Protein AF-A0A7I7MCB3-F1 (afdb_monomer)

Foldseek 3Di:
DDDPPPPPQDQQCDADPPPHGGLVPDPDCVSVVPPVRPPDDDDPPDDDDPPDFPPDPVSVVVDDDPVVVVVPDDDPDDPVNDDVVVVPDDPCPPDDDPPDDDDPPDDPDDVPNDPPDVPDPDDPDDDDD

Solvent-accessible surface area (backbone atoms only — not comparable to full-atom values): 9254 Å² total; per-residue (Å²): 140,87,80,89,70,93,60,95,69,49,85,53,65,43,52,49,81,88,88,35,61,16,75,78,68,53,79,50,40,86,80,69,66,42,78,78,64,77,58,74,77,81,71,73,97,63,89,81,80,83,82,58,86,55,78,45,80,66,41,56,70,69,51,79,56,68,66,60,57,53,70,75,54,75,76,95,62,55,82,86,70,58,60,72,73,74,73,54,72,65,99,61,95,80,70,73,56,92,92,54,81,75,73,69,94,60,82,78,80,55,93,79,76,52,94,78,38,94,82,57,68,83,74,94,62,86,84,81,130

Radius of gyration: 37.28 Å; Cα contacts (8 Å, |Δi|>4): 43; chains: 1; bounding box: 102×49×84 Å

Organism: NCBI:txid216929

Secondary structure (DSSP, 8-state):
----------TTSS--SSSPPPTTT---HHHHT-TTSSSPPPPPSSPPP--STTSSHHHHHH---HHHHHHH---SS-TTT--TTTSS--S-TT-PPTT-PPPPSS----TT-STT-TTSPSPSS----

Sequence (129 aa):
MSTDDATGTTANDLGGADDMLSPMEGTDSDDVLNDDGDEVVDPPEHWTGADKFGMSADEQRQGESLDDRLAEEVPDVGESDIDLRDAVEVADADVPLPGTDPAPQESGVHEGQIDGAPEDGESLFPVVE

Mean predicted aligned error: 20.6 Å

Structure (mmCIF, N/CA/C/O backbone):
data_AF-A0A7I7MCB3-F1
#
_entry.id   AF-A0A7I7MCB3-F1
#
loop_
_atom_site.group_PDB
_atom_site.id
_atom_site.type_symbol
_atom_site.label_atom_id
_atom_site.label_alt_id
_atom_site.label_comp_id
_atom_site.label_asym_id
_atom_site.label_entity_id
_atom_site.label_seq_id
_atom_site.pdbx_PDB_ins_code
_atom_site.Cartn_x
_atom_site.Cartn_y
_atom_site.Cartn_z
_atom_site.occupancy
_atom_site.B_iso_or_equiv
_atom_site.auth_seq_id
_atom_site.auth_comp_id
_atom_site.auth_asym_id
_atom_site.auth_atom_id
_atom_site.pdbx_PDB_model_num
ATOM 1 N N . MET A 1 1 ? -55.946 17.470 32.106 1.00 42.41 1 MET A N 1
ATOM 2 C CA . MET A 1 1 ? -54.701 16.822 32.560 1.00 42.41 1 MET A CA 1
ATOM 3 C C . MET A 1 1 ? -53.616 17.367 31.662 1.00 42.41 1 MET A C 1
ATOM 5 O O . MET A 1 1 ? -53.686 17.129 30.467 1.00 42.41 1 MET A O 1
ATOM 9 N N . SER A 1 2 ? -52.779 18.247 32.207 1.00 52.78 2 SER A N 1
ATOM 10 C CA . SER A 1 2 ? -51.812 19.046 31.455 1.00 52.78 2 SER A CA 1
ATOM 11 C C . SER A 1 2 ? -50.427 18.639 31.923 1.00 52.78 2 SER A C 1
ATOM 13 O O . SER A 1 2 ? -50.092 18.939 33.062 1.00 52.78 2 SER A O 1
ATOM 15 N N . THR A 1 3 ? -49.674 17.964 31.062 1.00 49.47 3 THR A N 1
ATOM 16 C CA . THR A 1 3 ? -48.206 17.931 31.075 1.00 49.47 3 THR A CA 1
ATOM 17 C C . THR A 1 3 ? -47.769 17.715 29.632 1.00 49.47 3 THR A C 1
ATOM 19 O O . THR A 1 3 ? -47.479 16.604 29.200 1.00 49.47 3 THR A O 1
ATOM 22 N N . ASP A 1 4 ? -47.858 18.805 28.879 1.00 50.50 4 ASP A N 1
ATOM 23 C CA . ASP A 1 4 ? -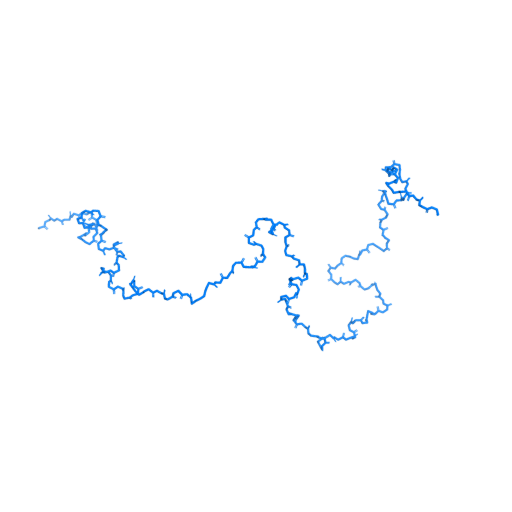46.991 19.054 27.738 1.00 50.50 4 ASP A CA 1
ATOM 24 C C . ASP A 1 4 ? -45.652 19.467 28.372 1.00 50.50 4 ASP A C 1
ATOM 26 O O . ASP A 1 4 ? -45.555 20.560 28.933 1.00 50.50 4 ASP A O 1
ATOM 30 N N . ASP A 1 5 ? -44.695 18.540 28.450 1.00 51.09 5 ASP A N 1
ATOM 31 C CA . ASP A 1 5 ? -43.304 18.852 28.789 1.00 51.09 5 ASP A CA 1
ATOM 32 C C . ASP A 1 5 ? -42.497 18.643 27.508 1.00 51.09 5 ASP A C 1
ATOM 34 O O . ASP A 1 5 ? -42.251 17.523 27.063 1.00 51.09 5 ASP A O 1
ATOM 38 N N . ALA A 1 6 ? -42.247 19.758 26.830 1.00 51.88 6 ALA A N 1
ATOM 39 C CA . ALA A 1 6 ? -41.695 19.848 25.488 1.00 51.88 6 ALA A CA 1
ATOM 40 C C . ALA A 1 6 ? -40.158 19.857 25.503 1.00 51.88 6 ALA A C 1
ATOM 42 O O . ALA A 1 6 ? -39.520 20.688 24.853 1.00 51.88 6 ALA A O 1
ATOM 43 N N . THR A 1 7 ? -39.550 18.925 26.229 1.00 56.84 7 THR A N 1
ATOM 44 C CA . THR A 1 7 ? -38.178 18.490 25.966 1.00 56.84 7 THR A CA 1
ATOM 45 C C . THR A 1 7 ? -38.305 17.093 25.370 1.00 56.84 7 THR A C 1
ATOM 47 O O . THR A 1 7 ? -38.847 16.190 25.992 1.00 56.84 7 THR A O 1
ATOM 50 N N . GLY A 1 8 ? -37.923 16.911 24.105 1.00 59.53 8 GLY A N 1
ATOM 51 C CA . GLY A 1 8 ? -38.180 15.678 23.338 1.00 59.53 8 GLY A CA 1
ATOM 52 C C . GLY A 1 8 ? -37.480 14.407 23.847 1.00 59.53 8 GLY A C 1
ATOM 53 O O . GLY A 1 8 ? -37.414 13.426 23.113 1.00 59.53 8 GLY A O 1
ATOM 54 N N . THR A 1 9 ? -36.961 14.421 25.071 1.00 63.06 9 THR A N 1
ATOM 55 C CA . THR A 1 9 ? -36.236 13.328 25.706 1.00 63.06 9 THR A CA 1
ATOM 56 C C . THR A 1 9 ? -37.229 12.359 26.331 1.00 63.06 9 THR A C 1
ATOM 58 O O . THR A 1 9 ? -37.907 12.649 27.317 1.00 63.06 9 THR A O 1
ATOM 61 N N . THR A 1 10 ? -37.343 11.185 25.717 1.00 73.12 10 THR A N 1
ATOM 62 C CA . THR A 1 10 ? -38.128 10.071 26.261 1.00 73.12 10 THR A CA 1
ATOM 63 C C . THR A 1 10 ? -37.288 9.266 27.251 1.00 73.12 10 THR A C 1
ATOM 65 O O . THR A 1 10 ? -36.078 9.442 27.335 1.00 73.12 10 THR A O 1
ATOM 68 N N . ALA A 1 11 ? -37.899 8.326 27.976 1.00 74.06 11 ALA A N 1
ATOM 69 C CA . ALA A 1 11 ? -37.152 7.406 28.840 1.00 74.06 11 ALA A CA 1
ATOM 70 C C . ALA A 1 11 ? -36.054 6.616 28.093 1.00 74.06 11 ALA A C 1
ATOM 72 O O . ALA A 1 11 ? -35.106 6.164 28.721 1.00 74.06 11 ALA A O 1
ATOM 73 N N . ASN A 1 12 ? -36.167 6.487 26.767 1.00 74.25 12 ASN A N 1
ATOM 74 C CA . ASN A 1 12 ? -35.171 5.830 25.919 1.00 74.25 12 ASN A CA 1
ATOM 75 C C . ASN A 1 12 ? -33.999 6.748 25.519 1.00 74.25 12 ASN A C 1
ATOM 77 O O . ASN A 1 12 ? -33.043 6.264 24.92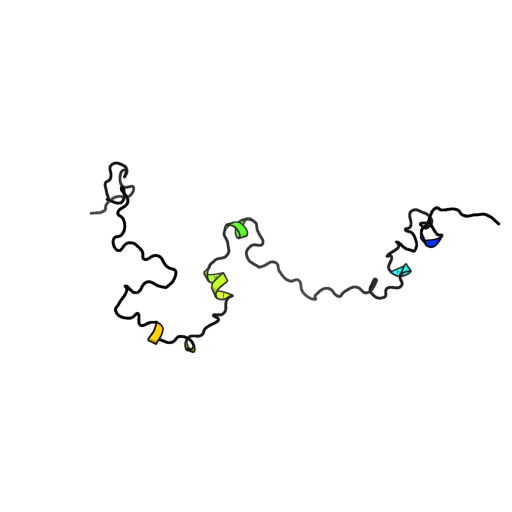9 1.00 74.25 12 ASN A O 1
ATOM 81 N N . ASP A 1 13 ? -34.096 8.050 25.800 1.00 75.25 13 ASP A N 1
ATOM 82 C CA . ASP A 1 13 ? -33.111 9.099 25.474 1.00 75.25 13 ASP A CA 1
ATOM 83 C C . ASP A 1 13 ? -32.302 9.523 26.721 1.00 75.25 13 ASP A C 1
ATOM 85 O O . ASP A 1 13 ? -31.462 10.414 26.680 1.00 75.25 13 ASP A O 1
ATOM 89 N N . LEU A 1 14 ? -32.570 8.888 27.867 1.00 74.00 14 LEU A N 1
ATOM 90 C CA . LEU A 1 14 ? -31.836 9.084 29.113 1.00 74.00 14 LEU A CA 1
ATOM 91 C C . LEU A 1 14 ? -30.822 7.948 29.278 1.00 74.00 14 LEU A C 1
ATOM 93 O O . LEU A 1 14 ? -31.185 6.775 29.193 1.00 74.00 14 LEU A O 1
ATOM 97 N N . GLY A 1 15 ? -29.562 8.312 29.523 1.00 71.69 15 GLY A N 1
ATOM 98 C CA . GLY A 1 15 ? -28.498 7.373 29.881 1.00 71.69 15 GLY A CA 1
ATOM 99 C C . GLY A 1 15 ? -28.832 6.541 31.121 1.00 71.69 15 GLY A C 1
ATOM 100 O O . GLY A 1 15 ? -29.621 6.957 31.979 1.00 71.69 15 GLY A O 1
ATOM 101 N N . GLY A 1 16 ? -28.234 5.354 31.213 1.00 71.44 16 GLY A N 1
ATOM 102 C CA . GLY A 1 16 ? -28.329 4.499 32.396 1.00 71.44 16 GLY A CA 1
ATOM 103 C C . GLY A 1 16 ? -27.620 5.095 33.624 1.00 71.44 16 GLY A C 1
ATOM 104 O O . GLY A 1 16 ? -27.038 6.179 33.585 1.00 71.44 16 GLY A O 1
ATOM 105 N N . ALA A 1 17 ? -27.671 4.387 34.756 1.00 72.44 17 ALA A N 1
ATOM 106 C CA . ALA A 1 17 ? -26.919 4.782 35.949 1.00 72.44 17 ALA A CA 1
ATOM 107 C C . ALA A 1 17 ? -25.402 4.705 35.685 1.00 72.44 17 ALA A C 1
ATOM 109 O O . ALA A 1 17 ? -24.960 3.787 35.003 1.00 72.44 17 ALA A O 1
ATOM 110 N N . ASP A 1 18 ? -24.627 5.637 36.251 1.00 64.56 18 ASP A N 1
ATOM 111 C CA . ASP A 1 18 ? -23.156 5.672 36.153 1.00 64.56 18 ASP A CA 1
ATOM 112 C C . ASP A 1 18 ? -22.600 5.776 34.712 1.00 64.56 18 ASP A C 1
ATOM 114 O O . ASP A 1 18 ? -21.903 4.885 34.242 1.00 64.56 18 ASP A O 1
ATOM 118 N N . ASP A 1 19 ? -22.872 6.894 34.021 1.00 73.50 19 ASP A N 1
ATOM 119 C CA . ASP A 1 19 ? -22.264 7.262 32.715 1.00 73.50 19 ASP A CA 1
ATOM 120 C C . ASP A 1 19 ? -22.542 6.283 31.553 1.00 73.50 19 ASP A C 1
ATOM 122 O O . ASP A 1 19 ? -21.922 6.345 30.493 1.00 73.50 19 ASP A O 1
ATOM 126 N N . MET A 1 20 ? -23.505 5.381 31.737 1.00 76.75 20 MET A N 1
ATOM 127 C CA . MET A 1 20 ? -23.960 4.462 30.700 1.00 76.75 20 MET A CA 1
ATOM 128 C C . MET A 1 20 ? -24.732 5.228 29.618 1.00 76.75 20 MET A C 1
ATOM 130 O O . MET A 1 20 ? -25.586 6.068 29.924 1.00 76.75 20 MET A O 1
ATOM 134 N N . LEU A 1 21 ? -24.464 4.903 28.352 1.00 84.75 21 LEU A N 1
ATOM 135 C CA . LEU A 1 21 ? -25.185 5.460 27.205 1.00 84.75 21 LEU A CA 1
ATOM 136 C C . LEU A 1 21 ? -26.692 5.164 27.295 1.00 84.75 21 LEU A C 1
ATOM 138 O O . LEU A 1 21 ? -27.131 4.248 27.997 1.00 84.75 21 LEU A O 1
ATOM 142 N N . SER A 1 22 ? -27.504 5.970 26.608 1.00 83.75 22 SER A N 1
ATOM 143 C CA . SER A 1 22 ? -28.945 5.724 26.521 1.00 83.75 22 SER A CA 1
ATOM 144 C C . SER A 1 22 ? -29.224 4.436 25.731 1.00 83.75 22 SER A C 1
ATOM 146 O O . SER A 1 22 ? -28.414 4.056 24.884 1.00 83.75 22 SER A O 1
ATOM 148 N N . PRO A 1 23 ? -30.374 3.766 25.926 1.00 78.44 23 PRO A N 1
ATOM 149 C CA . PRO A 1 23 ? -30.736 2.582 25.139 1.00 78.44 23 PRO A CA 1
ATOM 150 C C . PRO A 1 23 ? -30.764 2.809 23.618 1.00 78.44 23 PRO A C 1
ATOM 152 O O . PRO A 1 23 ? -30.706 1.851 22.857 1.00 78.44 23 PRO A O 1
ATOM 155 N N . MET A 1 24 ? -30.889 4.064 23.168 1.00 80.44 24 MET A N 1
ATOM 156 C CA . MET A 1 24 ? -30.833 4.436 21.748 1.00 80.44 24 MET A CA 1
ATOM 157 C C . MET A 1 24 ? -29.404 4.677 21.235 1.00 80.44 24 MET A C 1
ATOM 159 O O . MET A 1 24 ? -29.198 4.713 20.023 1.00 80.44 24 MET A O 1
ATOM 163 N N . GLU A 1 25 ? -28.429 4.847 22.129 1.00 80.69 25 GLU A N 1
ATOM 164 C CA . GLU A 1 25 ? -27.023 5.141 21.812 1.00 80.69 25 GLU A CA 1
ATOM 165 C C . GLU A 1 25 ? -26.063 4.009 22.206 1.00 80.69 25 GLU A C 1
ATOM 167 O O . GLU A 1 25 ? -24.928 3.964 21.728 1.00 80.69 25 GLU A O 1
ATOM 172 N N . GLY A 1 26 ? -26.503 3.083 23.059 1.00 83.19 26 GLY A N 1
ATOM 173 C CA . GLY A 1 26 ? -25.772 1.872 23.403 1.00 83.19 26 GLY A CA 1
ATOM 174 C C . GLY A 1 26 ? -25.583 0.985 22.175 1.00 83.19 26 GLY A C 1
ATOM 175 O O . GLY A 1 26 ? -26.546 0.564 21.542 1.00 83.19 26 GLY A O 1
ATOM 176 N N . THR A 1 27 ? -24.325 0.709 21.839 1.00 77.75 27 THR A N 1
ATOM 177 C CA . THR A 1 27 ? -23.929 -0.247 20.788 1.00 77.75 27 THR A CA 1
ATOM 178 C C . THR A 1 27 ? -23.184 -1.441 21.380 1.00 77.75 27 THR A C 1
ATOM 180 O O . THR A 1 27 ? -22.456 -2.130 20.671 1.00 77.75 27 THR A O 1
ATOM 183 N N . ASP A 1 28 ? -23.346 -1.658 22.688 1.00 74.00 28 ASP A N 1
ATOM 184 C CA . ASP A 1 28 ? -22.768 -2.809 23.363 1.00 74.00 28 ASP A CA 1
ATOM 185 C C . ASP A 1 28 ? -23.436 -4.090 22.867 1.00 74.00 28 ASP A C 1
ATOM 187 O O . ASP A 1 28 ? -24.665 -4.166 22.766 1.00 74.00 28 ASP A O 1
ATOM 191 N N . SER A 1 29 ? -22.611 -5.071 22.512 1.00 74.12 29 SER A N 1
ATOM 192 C CA . SER A 1 29 ? -23.066 -6.257 21.799 1.00 74.12 29 SER A CA 1
ATOM 193 C C . SER A 1 29 ? -24.043 -7.110 22.620 1.00 74.12 29 SER A C 1
ATOM 195 O O . SER A 1 29 ? -25.018 -7.636 22.073 1.00 74.12 29 SER A O 1
ATOM 197 N N . ASP A 1 30 ? -23.852 -7.176 23.946 1.00 73.00 30 ASP A N 1
ATOM 198 C CA . ASP A 1 30 ? -24.733 -7.930 24.848 1.00 73.00 30 ASP A CA 1
ATOM 199 C C . ASP A 1 30 ? -26.139 -7.301 24.926 1.00 73.00 30 ASP A C 1
ATOM 201 O O . ASP A 1 30 ? -27.138 -8.010 25.084 1.00 73.00 30 ASP A O 1
ATOM 205 N N . ASP A 1 31 ? -26.236 -5.977 24.763 1.00 76.25 31 ASP A N 1
ATOM 206 C CA . ASP A 1 31 ? -27.495 -5.228 24.804 1.00 76.25 31 ASP A CA 1
ATOM 207 C C . ASP A 1 31 ? -28.250 -5.268 23.465 1.00 76.25 31 ASP A C 1
ATOM 209 O O . ASP A 1 31 ? -29.481 -5.387 23.446 1.00 76.25 31 ASP A O 1
ATOM 213 N N . VAL A 1 32 ? -27.538 -5.176 22.332 1.00 77.38 32 VAL A N 1
ATOM 214 C CA . VAL A 1 32 ? -28.162 -5.195 20.993 1.00 77.38 32 VAL A CA 1
ATOM 215 C C . VAL A 1 32 ? -28.401 -6.607 20.453 1.00 77.38 32 VAL A C 1
ATOM 217 O O . VAL A 1 32 ? -29.021 -6.749 19.395 1.00 77.38 32 VAL A O 1
ATOM 220 N N . LEU A 1 33 ? -27.971 -7.641 21.190 1.00 70.44 33 LEU A N 1
ATOM 221 C CA . LEU A 1 33 ? -28.100 -9.057 20.829 1.00 70.44 33 LEU A CA 1
ATOM 222 C C . LEU A 1 33 ? -27.588 -9.337 19.405 1.00 70.44 33 LEU A C 1
ATOM 224 O O . LEU A 1 33 ? -28.172 -10.144 18.674 1.00 70.44 33 LEU A O 1
ATOM 228 N N . ASN A 1 34 ? -26.539 -8.627 18.980 1.00 66.75 34 ASN A N 1
ATOM 229 C CA . ASN A 1 34 ? -25.874 -8.904 17.716 1.00 66.75 34 ASN A CA 1
ATOM 230 C C . ASN A 1 34 ? -24.961 -10.122 17.908 1.00 66.75 34 ASN A C 1
ATOM 232 O O . ASN A 1 34 ? -23.884 -10.034 18.479 1.00 66.75 34 ASN A O 1
ATOM 236 N N . ASP A 1 35 ? -25.386 -11.256 17.359 1.00 62.00 35 ASP A N 1
ATOM 237 C CA . ASP A 1 35 ? -24.584 -12.492 17.259 1.00 62.00 35 ASP A CA 1
ATOM 238 C C . ASP A 1 35 ? -23.263 -12.271 16.482 1.00 62.00 35 ASP A C 1
ATOM 240 O O . ASP A 1 35 ? -22.344 -13.075 16.524 1.00 62.00 35 ASP A O 1
ATOM 244 N N . ASP A 1 36 ? -23.160 -11.153 15.752 1.00 61.72 36 ASP A N 1
ATOM 245 C CA . ASP A 1 36 ? -21.972 -10.754 14.994 1.00 61.72 36 ASP A CA 1
ATOM 246 C C . ASP A 1 36 ? -20.918 -10.001 15.844 1.00 61.72 36 ASP A C 1
ATOM 248 O O . ASP A 1 36 ? -19.859 -9.638 15.328 1.00 61.72 36 ASP A O 1
ATOM 252 N N . GLY A 1 37 ? -21.223 -9.666 17.108 1.00 65.12 37 GLY A N 1
ATOM 253 C CA . GLY A 1 37 ? -20.420 -8.769 17.953 1.00 65.12 37 GLY A CA 1
ATOM 254 C C . GLY A 1 37 ? -19.416 -9.459 18.884 1.00 65.12 37 GLY A C 1
ATOM 255 O O . GLY A 1 37 ? -18.451 -8.822 19.314 1.00 65.12 37 GLY A O 1
ATOM 256 N N . ASP A 1 38 ? -19.634 -10.734 19.189 1.00 66.50 38 ASP A N 1
ATOM 257 C CA . ASP A 1 38 ? -18.802 -11.604 20.029 1.00 66.50 38 ASP A CA 1
ATOM 258 C C . ASP A 1 38 ? -18.153 -12.762 19.244 1.00 66.50 38 ASP A C 1
ATOM 260 O O . ASP A 1 38 ? -17.207 -13.387 19.737 1.00 66.50 38 ASP A O 1
ATOM 264 N N . GLU A 1 39 ? -18.584 -12.999 18.003 1.00 70.56 39 GLU A N 1
ATOM 265 C CA . GLU A 1 39 ? -17.926 -13.906 17.064 1.00 70.56 39 GLU A CA 1
ATOM 266 C C . GLU A 1 39 ? -16.561 -13.328 16.652 1.00 70.56 39 GLU A C 1
ATOM 268 O O . GLU A 1 39 ? -16.435 -12.389 15.858 1.00 70.56 39 GLU A O 1
ATOM 273 N N . VAL A 1 40 ? -15.492 -13.892 17.218 1.00 72.75 40 VAL A N 1
ATOM 274 C CA . VAL A 1 40 ? -14.128 -13.554 16.810 1.0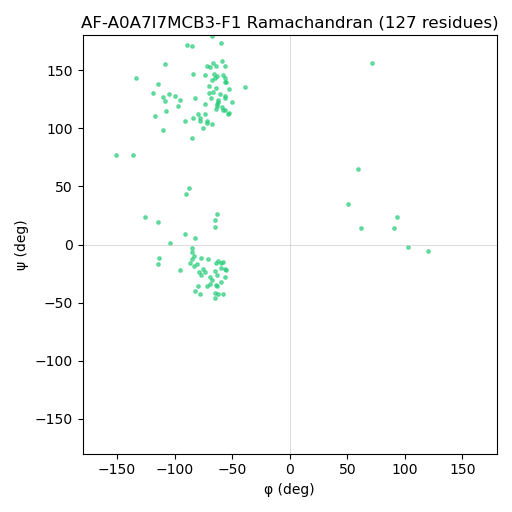0 72.75 40 VAL A CA 1
ATOM 275 C C . VAL A 1 40 ? -13.928 -13.950 15.350 1.00 72.75 40 VAL A C 1
ATOM 277 O O . VAL A 1 40 ? -14.004 -15.120 14.990 1.00 72.75 40 VAL A O 1
ATOM 280 N N . VAL A 1 41 ? -13.625 -12.973 14.494 1.00 79.44 41 VAL A N 1
ATOM 281 C CA . VAL A 1 41 ? -13.167 -13.268 13.133 1.00 79.44 41 VAL A CA 1
ATOM 282 C C . VAL A 1 41 ? -11.859 -14.041 13.240 1.00 79.44 41 VAL A C 1
ATOM 284 O O . VAL A 1 41 ? -10.894 -13.542 13.829 1.00 79.44 41 VAL A O 1
ATOM 287 N N . ASP A 1 42 ? -11.818 -15.236 12.652 1.00 83.00 42 ASP A N 1
ATOM 288 C CA . ASP A 1 42 ? -10.591 -16.018 12.591 1.00 83.00 42 ASP A CA 1
ATOM 289 C C . ASP A 1 42 ? -9.510 -15.201 11.866 1.00 83.00 42 ASP A C 1
ATOM 291 O O . ASP A 1 42 ? -9.683 -14.826 10.696 1.00 83.00 42 ASP A O 1
ATOM 295 N N . PRO A 1 43 ? -8.391 -14.878 12.541 1.00 82.31 43 PRO A N 1
ATOM 296 C CA . PRO A 1 43 ? -7.292 -14.218 11.872 1.00 82.31 43 PRO A CA 1
ATOM 297 C C . PRO A 1 43 ? -6.734 -15.157 10.795 1.00 82.31 43 PRO A C 1
ATOM 299 O O . PRO A 1 43 ? -6.811 -16.382 10.936 1.00 82.31 43 PRO A O 1
ATOM 302 N N . PRO A 1 44 ? -6.126 -14.613 9.729 1.00 85.31 44 PRO A N 1
ATOM 303 C CA . PRO A 1 44 ? -5.474 -15.449 8.737 1.00 85.31 44 PRO A CA 1
ATOM 304 C C . PRO A 1 44 ? -4.428 -16.344 9.410 1.00 85.31 44 PRO A C 1
ATOM 306 O O . PRO A 1 44 ? -3.675 -15.912 10.284 1.00 85.31 44 PRO A O 1
ATOM 309 N N . GLU A 1 45 ? -4.361 -17.594 8.958 1.00 89.19 45 GLU A N 1
ATOM 310 C CA . GLU A 1 45 ? -3.461 -18.629 9.488 1.00 89.19 45 GLU A CA 1
ATOM 311 C C . GLU A 1 45 ? -1.977 -18.243 9.364 1.00 89.19 45 GLU A C 1
ATOM 313 O O . GLU A 1 45 ? -1.115 -18.779 10.064 1.00 89.19 45 GLU A O 1
ATOM 318 N N . HIS A 1 46 ? -1.673 -17.304 8.466 1.00 88.81 46 HIS A N 1
ATOM 319 C CA . HIS A 1 46 ? -0.337 -16.809 8.192 1.00 88.81 46 HIS A CA 1
ATOM 320 C C . HIS A 1 46 ? -0.303 -15.279 8.124 1.00 88.81 46 HIS A C 1
ATOM 322 O O . HIS A 1 46 ? -1.190 -14.619 7.577 1.00 88.81 46 HIS A O 1
ATOM 328 N N . TRP A 1 47 ? 0.787 -14.706 8.632 1.00 85.38 47 TRP A N 1
ATOM 329 C CA . TRP A 1 47 ? 1.095 -13.300 8.406 1.00 85.38 47 TRP A CA 1
ATOM 330 C C . TRP A 1 47 ? 1.434 -13.089 6.924 1.00 85.38 47 TRP A C 1
ATOM 332 O O . TRP A 1 47 ? 2.073 -13.931 6.295 1.00 85.38 47 TRP A O 1
ATOM 342 N N . THR A 1 48 ? 0.993 -11.967 6.358 1.00 82.38 48 THR A N 1
ATOM 343 C CA . THR A 1 48 ? 1.478 -11.508 5.051 1.00 82.38 48 THR A CA 1
ATOM 344 C C . THR A 1 48 ? 2.593 -10.510 5.309 1.00 82.38 48 THR A C 1
ATOM 346 O O . THR A 1 48 ? 2.401 -9.558 6.067 1.00 82.38 48 THR A O 1
ATOM 349 N N . GLY A 1 49 ? 3.767 -10.752 4.736 1.00 82.31 49 GLY A N 1
ATOM 350 C CA . GLY A 1 49 ? 4.908 -9.867 4.908 1.00 82.31 49 GLY A CA 1
ATOM 351 C C . GLY A 1 49 ? 4.761 -8.543 4.169 1.00 82.31 49 GLY A C 1
ATOM 352 O O . GLY A 1 49 ? 4.054 -8.434 3.167 1.00 82.31 49 GLY A O 1
ATOM 353 N N . ALA A 1 50 ? 5.439 -7.519 4.689 1.00 83.00 50 ALA A N 1
ATOM 354 C CA . ALA A 1 50 ? 5.574 -6.213 4.051 1.00 83.00 50 ALA A CA 1
ATOM 355 C C . ALA A 1 50 ? 6.824 -6.178 3.153 1.00 83.00 50 ALA A C 1
ATOM 357 O O . ALA A 1 50 ? 7.585 -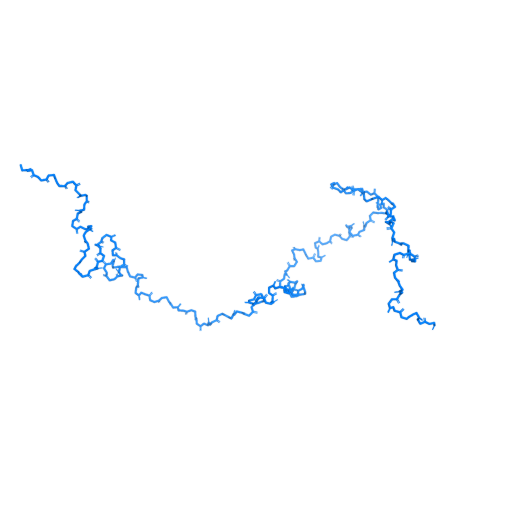5.220 3.182 1.00 83.00 50 ALA A O 1
ATOM 358 N N . ASP A 1 51 ? 7.048 -7.239 2.377 1.00 83.00 51 ASP A N 1
ATOM 359 C CA . ASP A 1 51 ? 8.260 -7.428 1.566 1.00 83.00 51 ASP A CA 1
ATOM 360 C C . ASP A 1 51 ? 8.217 -6.685 0.219 1.00 83.00 51 ASP A C 1
ATOM 362 O O . ASP A 1 51 ? 9.107 -6.843 -0.612 1.00 83.00 51 ASP A O 1
ATOM 366 N N . LYS A 1 52 ? 7.174 -5.881 -0.023 1.00 85.19 52 LYS A N 1
ATOM 367 C CA . LYS A 1 52 ? 7.058 -5.073 -1.241 1.00 85.19 52 LYS A CA 1
ATOM 368 C C . LYS A 1 52 ? 8.017 -3.888 -1.205 1.00 85.19 52 LYS A C 1
ATOM 370 O O . LYS A 1 52 ? 8.223 -3.279 -0.156 1.00 85.19 52 LYS A O 1
ATOM 375 N N . PHE A 1 53 ? 8.535 -3.518 -2.371 1.00 88.62 53 PHE A N 1
ATOM 376 C CA . PHE A 1 53 ? 9.353 -2.323 -2.512 1.00 88.62 53 PHE A CA 1
ATOM 377 C C . PHE A 1 53 ? 8.541 -1.055 -2.176 1.00 88.62 53 PHE A C 1
ATOM 379 O O . PHE A 1 53 ? 7.341 -0.970 -2.447 1.00 88.62 53 PHE A O 1
ATOM 386 N N . GLY A 1 54 ? 9.186 -0.052 -1.571 1.00 88.88 54 GLY A N 1
ATOM 387 C CA . GLY A 1 54 ? 8.552 1.230 -1.230 1.00 88.88 54 GLY A CA 1
ATOM 388 C C . GLY A 1 54 ? 7.907 1.288 0.160 1.00 88.88 54 GLY A C 1
ATOM 389 O O . GLY A 1 54 ? 7.150 2.220 0.449 1.00 88.88 54 GLY A O 1
ATOM 390 N N . MET A 1 55 ? 8.211 0.335 1.043 1.00 92.00 55 MET A N 1
ATOM 391 C CA . MET A 1 55 ? 7.726 0.341 2.429 1.00 92.00 55 MET A CA 1
ATOM 392 C C . MET A 1 55 ? 8.544 1.271 3.342 1.00 92.00 55 MET A C 1
ATOM 394 O O . MET A 1 55 ? 8.060 1.668 4.403 1.00 92.00 55 MET A O 1
ATOM 398 N N . SER A 1 56 ? 9.744 1.689 2.924 1.00 91.19 56 SER A N 1
ATOM 399 C CA . SER A 1 56 ? 10.562 2.703 3.600 1.00 91.19 56 SER A CA 1
ATOM 400 C C . SER A 1 56 ? 10.628 4.037 2.841 1.00 91.19 56 SER A C 1
ATOM 402 O O . SER A 1 56 ? 10.484 4.109 1.621 1.00 91.19 56 SER A O 1
ATOM 404 N N . ALA A 1 57 ? 10.899 5.126 3.571 1.00 91.31 57 ALA A N 1
ATOM 405 C CA . ALA A 1 57 ? 11.031 6.467 2.991 1.00 91.31 57 ALA A CA 1
ATOM 406 C C . ALA A 1 57 ? 12.207 6.594 2.002 1.00 91.31 57 ALA A C 1
ATOM 408 O O . ALA A 1 57 ? 12.187 7.458 1.124 1.00 91.31 57 ALA A O 1
ATOM 409 N N . ASP A 1 58 ? 13.239 5.765 2.159 1.00 91.19 58 ASP A N 1
ATOM 410 C CA . ASP A 1 58 ? 14.389 5.746 1.258 1.00 91.19 58 ASP A CA 1
ATOM 411 C C . ASP A 1 58 ? 14.071 5.006 -0.043 1.00 91.19 58 ASP A C 1
ATOM 413 O O . ASP A 1 58 ? 14.356 5.537 -1.117 1.00 91.19 58 ASP A O 1
ATOM 417 N N . GLU A 1 59 ? 13.387 3.861 0.032 1.00 91.56 59 GLU A N 1
ATOM 418 C CA . GLU A 1 59 ? 12.904 3.124 -1.145 1.00 91.56 59 GLU A CA 1
ATOM 419 C C . GLU A 1 59 ? 11.906 3.954 -1.952 1.00 91.56 59 GLU A C 1
ATOM 421 O O . GLU A 1 59 ? 12.023 4.040 -3.167 1.00 91.56 59 GLU A O 1
ATOM 426 N N . GLN A 1 60 ? 10.975 4.656 -1.299 1.00 89.75 60 GLN A N 1
ATOM 427 C CA . GLN A 1 60 ? 10.039 5.549 -1.998 1.00 89.75 60 GLN A CA 1
ATOM 428 C C . GLN A 1 60 ? 10.752 6.660 -2.777 1.00 89.75 60 GLN A C 1
ATOM 430 O O . GLN A 1 60 ? 10.259 7.101 -3.814 1.00 89.75 60 GLN A O 1
ATOM 435 N N . ARG A 1 61 ? 11.908 7.125 -2.285 1.00 90.12 61 ARG A N 1
ATOM 436 C CA . ARG A 1 61 ? 12.710 8.157 -2.954 1.00 90.12 61 ARG A CA 1
ATOM 437 C C . ARG A 1 61 ? 13.546 7.587 -4.096 1.00 90.12 61 ARG A C 1
ATOM 439 O O . ARG A 1 61 ? 13.751 8.285 -5.083 1.00 90.12 61 ARG A O 1
ATOM 446 N N . GLN A 1 62 ? 14.056 6.367 -3.941 1.00 93.44 62 GLN A N 1
ATOM 447 C CA . GLN A 1 62 ? 14.792 5.669 -4.996 1.00 93.44 62 GLN A CA 1
ATOM 448 C C . GLN A 1 62 ? 13.870 5.202 -6.122 1.00 93.44 62 GLN A C 1
ATOM 450 O O . GLN A 1 62 ? 14.262 5.280 -7.283 1.00 93.44 62 GLN A O 1
ATOM 455 N N . GLY A 1 63 ? 12.646 4.793 -5.788 1.00 89.94 63 GLY A N 1
ATOM 456 C CA . GLY A 1 63 ? 11.770 4.090 -6.713 1.00 89.94 63 GLY A CA 1
ATOM 457 C C . GLY A 1 63 ? 12.253 2.661 -6.967 1.00 89.94 63 GLY A C 1
ATOM 458 O O . GLY A 1 63 ? 13.418 2.328 -6.752 1.00 89.94 63 GLY A O 1
ATOM 459 N N . GLU A 1 64 ? 11.324 1.803 -7.375 1.00 90.44 64 GLU A N 1
ATOM 460 C CA . GLU A 1 64 ? 11.636 0.423 -7.745 1.00 90.44 64 GLU A CA 1
ATOM 461 C C . GLU A 1 64 ? 12.451 0.385 -9.042 1.00 90.44 64 GLU A C 1
ATOM 463 O O . GLU A 1 64 ? 12.342 1.290 -9.880 1.00 90.44 64 GLU A O 1
ATOM 468 N N . SER A 1 65 ? 13.267 -0.657 -9.215 1.00 93.00 65 SER A N 1
ATOM 469 C CA . SER A 1 65 ? 14.007 -0.832 -10.458 1.00 93.00 65 SER A CA 1
ATOM 470 C C . SER A 1 65 ? 13.046 -1.090 -11.625 1.00 93.00 65 SER A C 1
ATOM 472 O O . SER A 1 65 ? 11.981 -1.688 -11.473 1.00 93.00 65 SER A O 1
ATOM 474 N N . LEU A 1 66 ? 13.410 -0.608 -12.815 1.00 91.69 66 LEU A N 1
ATOM 475 C CA . LEU A 1 66 ? 12.591 -0.825 -14.009 1.00 91.69 66 LEU A CA 1
ATOM 476 C C . LEU A 1 66 ? 12.488 -2.316 -14.357 1.00 91.69 66 LEU A C 1
ATOM 478 O O . LEU A 1 66 ? 11.435 -2.757 -14.805 1.00 91.69 66 LEU A O 1
ATOM 482 N N . ASP A 1 67 ? 13.565 -3.069 -14.132 1.00 93.19 67 ASP A N 1
ATOM 483 C CA . ASP A 1 67 ? 13.614 -4.505 -14.402 1.00 93.19 67 ASP A CA 1
ATOM 484 C C . ASP A 1 67 ? 12.639 -5.277 -13.503 1.00 93.19 67 ASP A C 1
ATOM 486 O O . ASP A 1 67 ? 11.927 -6.149 -13.997 1.00 93.19 67 ASP A O 1
ATOM 490 N N . ASP A 1 68 ? 12.555 -4.924 -12.214 1.00 91.56 68 ASP A N 1
ATOM 491 C CA . ASP A 1 68 ? 11.616 -5.554 -11.275 1.00 91.56 68 ASP A CA 1
ATOM 492 C C . ASP A 1 68 ? 10.163 -5.253 -11.672 1.00 91.56 68 ASP A C 1
ATOM 494 O O . ASP A 1 68 ? 9.354 -6.172 -11.801 1.00 91.56 68 ASP A O 1
ATOM 498 N N . ARG A 1 69 ? 9.852 -3.988 -11.996 1.00 90.62 69 ARG A N 1
ATOM 499 C CA . ARG A 1 69 ? 8.520 -3.597 -12.497 1.00 90.62 69 ARG A CA 1
ATOM 500 C C . ARG A 1 69 ? 8.137 -4.345 -13.767 1.00 90.62 69 ARG A C 1
ATOM 502 O O . ARG A 1 69 ? 7.002 -4.785 -13.903 1.00 90.62 69 ARG A O 1
ATOM 509 N N . LEU A 1 70 ? 9.078 -4.496 -14.696 1.00 92.44 70 LEU A N 1
ATOM 510 C CA . LEU A 1 70 ? 8.837 -5.199 -15.952 1.00 92.44 70 LEU A CA 1
ATOM 511 C C . LEU A 1 70 ? 8.640 -6.705 -15.740 1.00 92.44 70 LEU A C 1
ATOM 513 O O . LEU A 1 70 ? 7.867 -7.321 -16.464 1.00 92.44 70 LEU A O 1
ATOM 517 N N . ALA A 1 71 ? 9.324 -7.300 -14.762 1.00 92.44 71 ALA A N 1
ATOM 518 C CA . ALA A 1 71 ? 9.180 -8.715 -14.438 1.00 92.44 71 ALA A CA 1
ATOM 519 C C . ALA A 1 71 ? 7.812 -9.053 -13.819 1.00 92.44 71 ALA A C 1
ATOM 521 O O . ALA A 1 71 ? 7.349 -10.188 -13.957 1.00 92.44 71 ALA A O 1
ATOM 522 N N . GLU A 1 72 ? 7.173 -8.095 -13.143 1.00 91.50 72 GLU A N 1
ATOM 523 C CA . GLU A 1 72 ? 5.813 -8.241 -12.611 1.00 91.50 72 GLU A CA 1
ATOM 524 C C . GLU A 1 72 ? 4.722 -8.059 -13.680 1.00 91.50 72 GLU A C 1
ATOM 526 O O . GLU A 1 72 ? 3.613 -8.580 -13.527 1.00 91.50 72 GLU A O 1
ATOM 531 N N . GLU A 1 73 ? 5.019 -7.346 -14.769 1.00 90.56 73 GLU A N 1
ATOM 532 C CA . GLU A 1 73 ? 4.074 -7.090 -15.854 1.00 90.56 73 GLU A CA 1
ATOM 533 C C . GLU A 1 73 ? 4.019 -8.241 -16.878 1.00 90.56 73 GLU A C 1
ATOM 535 O O . GLU A 1 73 ? 5.005 -8.911 -17.18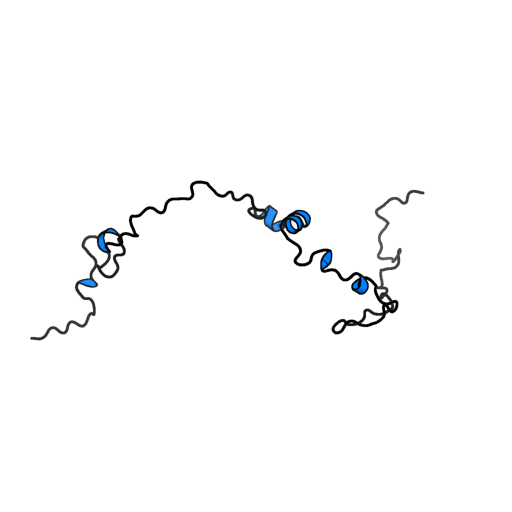5 1.00 90.56 73 GLU A O 1
ATOM 540 N N . VAL A 1 74 ? 2.830 -8.464 -17.448 1.00 92.50 74 VAL A N 1
ATOM 541 C CA . VAL A 1 74 ? 2.625 -9.366 -18.590 1.00 92.50 74 VAL A CA 1
ATOM 542 C C . VAL A 1 74 ? 2.296 -8.505 -19.809 1.00 92.50 74 VAL A C 1
ATOM 544 O O . VAL A 1 74 ? 1.361 -7.709 -19.723 1.00 92.50 74 VAL A O 1
ATOM 547 N N . PRO A 1 75 ? 3.005 -8.654 -20.944 1.00 89.50 75 PRO A N 1
ATOM 548 C CA . PRO A 1 75 ? 2.678 -7.912 -22.156 1.00 89.50 75 PRO A CA 1
ATOM 549 C C . PRO A 1 75 ? 1.257 -8.229 -22.634 1.00 89.50 75 PRO A C 1
ATOM 551 O O . PRO A 1 75 ? 0.910 -9.396 -22.820 1.00 89.50 75 PRO A O 1
ATOM 554 N N . ASP A 1 76 ? 0.456 -7.193 -22.893 1.00 88.12 76 ASP A N 1
ATOM 555 C CA . ASP A 1 76 ? -0.903 -7.347 -23.439 1.00 88.12 76 ASP A CA 1
ATOM 556 C C . ASP A 1 76 ? -0.909 -7.942 -24.860 1.00 88.12 76 ASP A C 1
ATOM 558 O O . ASP A 1 76 ? -1.909 -8.514 -25.296 1.00 88.12 76 ASP A O 1
ATOM 562 N N . VAL A 1 77 ? 0.205 -7.801 -25.587 1.00 88.38 77 VAL A N 1
ATOM 563 C CA . VAL A 1 77 ? 0.407 -8.316 -26.947 1.00 88.38 77 VAL A CA 1
ATOM 564 C C . VAL A 1 77 ? 1.559 -9.315 -26.964 1.00 88.38 77 VAL A C 1
ATOM 566 O O . VAL A 1 77 ? 2.641 -9.047 -26.438 1.00 88.38 77 VAL A O 1
ATOM 569 N N . GLY A 1 78 ? 1.333 -10.480 -27.566 1.00 86.12 78 GLY A N 1
ATOM 570 C CA . GLY A 1 78 ? 2.361 -11.493 -27.768 1.00 86.12 78 GLY A CA 1
ATOM 571 C C . GLY A 1 78 ? 3.111 -11.296 -29.083 1.00 86.12 78 GLY A C 1
ATOM 572 O O . GLY A 1 78 ? 2.708 -10.526 -29.952 1.00 86.12 78 GLY A O 1
ATOM 573 N N . GLU A 1 79 ? 4.176 -12.070 -29.286 1.00 84.56 79 GLU A N 1
ATOM 574 C CA . GLU A 1 79 ? 4.943 -12.067 -30.544 1.00 84.56 79 GLU A CA 1
ATOM 575 C C . GLU A 1 79 ? 4.071 -12.370 -31.778 1.00 84.56 79 GLU A C 1
ATOM 577 O O . GLU A 1 79 ? 4.370 -11.922 -32.881 1.00 84.56 79 GLU A O 1
ATOM 582 N N . SER A 1 80 ? 2.976 -13.116 -31.601 1.00 83.94 80 SER A N 1
ATOM 583 C CA . SER A 1 80 ? 2.015 -13.440 -32.661 1.00 83.94 80 SER A CA 1
ATOM 584 C C . SER A 1 80 ? 1.084 -12.292 -33.047 1.00 83.94 80 SER A C 1
ATOM 586 O O . SER A 1 80 ? 0.510 -12.332 -34.134 1.00 83.94 80 SER A O 1
ATOM 588 N N . ASP A 1 81 ? 0.906 -11.309 -32.164 1.00 86.31 81 ASP A N 1
ATOM 589 C CA . ASP A 1 81 ? 0.060 -10.136 -32.401 1.00 86.31 81 ASP A CA 1
ATOM 590 C C . ASP A 1 81 ? 0.819 -9.031 -33.153 1.00 86.31 81 ASP A C 1
ATOM 592 O O . ASP A 1 81 ? 0.211 -8.088 -33.660 1.00 86.31 81 ASP A O 1
ATOM 596 N N . ILE A 1 82 ? 2.146 -9.161 -33.262 1.00 81.88 82 ILE A N 1
ATOM 597 C CA . ILE A 1 82 ? 3.007 -8.231 -33.990 1.00 81.88 82 ILE A CA 1
ATOM 598 C C . ILE A 1 82 ? 2.921 -8.529 -35.493 1.00 81.88 82 ILE A C 1
ATOM 600 O O . ILE A 1 82 ? 3.426 -9.546 -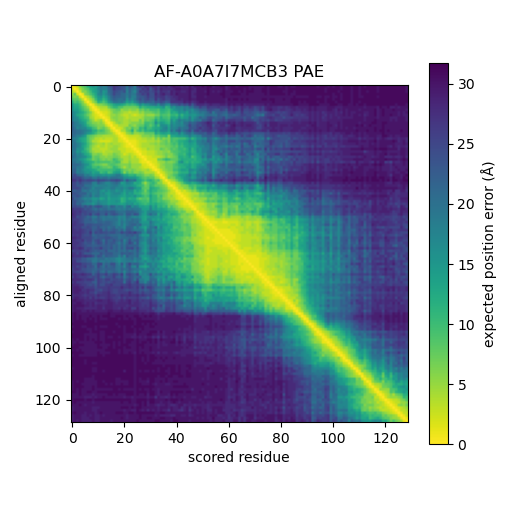35.978 1.00 81.88 82 ILE A O 1
ATOM 604 N N . ASP A 1 83 ? 2.335 -7.613 -36.266 1.00 84.00 83 ASP A N 1
ATOM 605 C CA . ASP A 1 83 ? 2.435 -7.651 -37.725 1.00 84.00 83 ASP A CA 1
ATOM 606 C C . ASP A 1 83 ? 3.810 -7.126 -38.161 1.00 84.00 83 ASP A C 1
ATOM 608 O O . ASP A 1 83 ? 4.097 -5.933 -38.103 1.00 84.00 83 ASP A O 1
ATOM 612 N N . LEU A 1 84 ? 4.682 -8.014 -38.644 1.00 77.00 84 LEU A N 1
ATOM 613 C CA . LEU A 1 84 ? 6.017 -7.642 -39.132 1.00 77.00 84 LEU A CA 1
ATOM 614 C C . LEU A 1 84 ? 5.988 -6.644 -40.304 1.00 77.00 84 LEU A C 1
ATOM 616 O O . LEU A 1 84 ? 7.015 -6.043 -40.619 1.00 77.00 84 LEU A O 1
ATOM 620 N N . ARG A 1 85 ? 4.838 -6.462 -40.966 1.00 74.25 85 ARG A N 1
ATOM 621 C CA . ARG A 1 85 ? 4.654 -5.444 -42.008 1.00 74.25 85 ARG A CA 1
ATOM 622 C C . ARG A 1 85 ? 4.566 -4.031 -41.432 1.00 74.25 85 ARG A C 1
ATO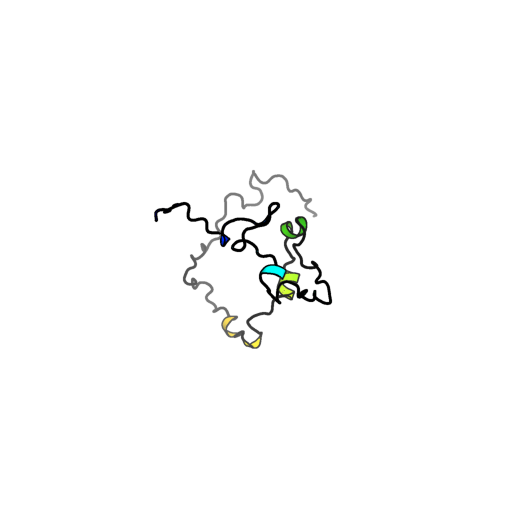M 624 O O . ARG A 1 85 ? 4.900 -3.106 -42.159 1.00 74.25 85 ARG A O 1
ATOM 631 N N . ASP A 1 86 ? 4.192 -3.876 -40.162 1.00 69.31 86 ASP A N 1
ATOM 632 C CA . ASP A 1 86 ? 4.194 -2.579 -39.469 1.00 69.31 86 ASP A CA 1
ATOM 633 C C . ASP A 1 86 ? 5.614 -2.161 -39.053 1.00 69.31 86 ASP A C 1
ATOM 635 O O . ASP A 1 86 ? 5.911 -0.974 -38.964 1.00 69.31 86 ASP A O 1
ATOM 639 N N . ALA A 1 87 ? 6.520 -3.126 -38.851 1.00 65.75 87 ALA A N 1
ATOM 640 C CA . ALA A 1 87 ? 7.931 -2.865 -38.553 1.00 65.75 87 ALA A CA 1
ATOM 641 C C . ALA A 1 87 ? 8.754 -2.455 -39.790 1.00 65.75 87 ALA A C 1
ATOM 643 O O . ALA A 1 87 ? 9.896 -2.011 -39.649 1.00 65.75 87 ALA A O 1
ATOM 644 N N . VAL A 1 88 ? 8.207 -2.608 -41.005 1.00 60.09 88 VAL A N 1
ATOM 645 C CA . VAL A 1 88 ? 8.808 -2.028 -42.209 1.00 60.09 88 VAL A CA 1
ATOM 646 C C . VAL A 1 88 ? 8.319 -0.587 -42.313 1.00 60.09 88 VAL A C 1
ATOM 648 O O . VAL A 1 88 ? 7.260 -0.282 -42.857 1.00 60.09 88 VAL A O 1
ATOM 651 N N . GLU A 1 89 ? 9.096 0.323 -41.736 1.00 54.84 89 GLU A N 1
ATOM 652 C CA . GLU A 1 89 ? 8.951 1.737 -42.035 1.00 54.84 89 GLU A CA 1
ATOM 653 C C . GLU A 1 89 ? 9.093 1.896 -43.555 1.00 54.84 89 GLU A C 1
ATOM 655 O O . GLU A 1 89 ? 10.104 1.535 -44.168 1.00 54.84 89 GLU A O 1
ATOM 660 N N . VAL A 1 90 ? 7.999 2.341 -44.170 1.00 55.62 90 VAL A N 1
ATOM 661 C CA . VAL A 1 90 ? 7.954 2.887 -45.522 1.00 55.62 90 VAL A CA 1
ATOM 662 C C . VAL A 1 90 ? 9.200 3.736 -45.757 1.00 55.62 90 VAL A C 1
ATOM 664 O O . VAL A 1 90 ? 9.579 4.534 -44.910 1.00 55.62 90 VAL A O 1
ATOM 667 N N . ALA A 1 91 ? 9.828 3.577 -46.918 1.00 51.75 91 ALA A N 1
ATOM 668 C CA . ALA A 1 91 ? 11.035 4.286 -47.343 1.00 51.75 91 ALA A CA 1
ATOM 669 C C . ALA A 1 91 ? 10.872 5.824 -47.498 1.00 51.75 91 ALA A C 1
ATOM 671 O O . ALA A 1 91 ? 11.616 6.445 -48.251 1.00 51.75 91 ALA A O 1
ATOM 672 N N . ASP A 1 92 ? 9.930 6.434 -46.782 1.00 54.53 92 ASP A N 1
ATOM 673 C CA . ASP A 1 92 ? 9.580 7.846 -46.782 1.00 54.53 92 ASP A CA 1
ATOM 674 C C . ASP A 1 92 ? 9.394 8.308 -45.323 1.00 54.53 92 ASP A C 1
ATOM 676 O O . ASP A 1 92 ? 8.277 8.484 -44.838 1.00 54.53 92 ASP A O 1
ATOM 680 N N . ALA A 1 93 ? 10.513 8.511 -44.623 1.00 55.66 93 ALA A N 1
ATOM 681 C CA . ALA A 1 93 ? 10.617 8.997 -43.238 1.00 55.66 93 ALA A CA 1
ATOM 682 C C . ALA A 1 93 ? 10.117 10.453 -43.021 1.00 55.66 93 ALA A C 1
ATOM 684 O O . ALA A 1 93 ? 10.497 11.112 -42.058 1.00 55.66 93 ALA A O 1
ATOM 685 N N . ASP A 1 94 ? 9.280 10.978 -43.920 1.00 57.62 94 ASP A N 1
ATOM 686 C CA . ASP A 1 94 ? 8.815 12.375 -43.947 1.00 57.62 94 ASP A CA 1
ATOM 687 C C . ASP A 1 94 ? 7.276 12.469 -43.964 1.00 57.62 94 ASP A C 1
ATOM 689 O O . ASP A 1 94 ? 6.690 13.443 -44.435 1.00 57.62 94 ASP A O 1
ATOM 693 N N . VAL A 1 95 ? 6.575 11.436 -43.481 1.00 60.91 95 VAL A N 1
ATOM 694 C CA . VAL A 1 95 ? 5.120 11.512 -43.291 1.00 60.91 95 VAL A CA 1
ATOM 695 C C . VAL A 1 95 ? 4.836 12.008 -41.870 1.00 60.91 95 VAL A C 1
ATOM 697 O O . VAL A 1 95 ? 4.997 11.241 -40.920 1.00 60.91 95 VAL A O 1
ATOM 700 N N . PRO A 1 96 ? 4.399 13.269 -41.684 1.00 59.94 96 PRO A N 1
ATOM 701 C CA . PRO A 1 96 ? 4.061 13.774 -40.362 1.00 59.94 96 PRO A CA 1
ATOM 702 C C . PRO A 1 96 ? 2.895 12.978 -39.770 1.00 59.94 96 PRO A C 1
ATOM 704 O O . PRO A 1 96 ? 1.816 12.873 -40.363 1.00 59.94 96 PRO A O 1
ATOM 707 N N . LEU A 1 97 ? 3.121 12.426 -38.579 1.00 64.75 97 LEU A N 1
ATOM 708 C CA . LEU A 1 97 ? 2.089 11.758 -37.796 1.00 64.75 97 LEU A CA 1
ATOM 709 C C . LEU A 1 97 ? 1.013 12.785 -37.390 1.00 64.75 97 LEU A C 1
ATOM 711 O O . LEU A 1 97 ? 1.340 13.897 -36.961 1.00 64.75 97 LEU A O 1
ATOM 715 N N . PRO A 1 98 ? -0.284 12.456 -37.517 1.00 64.06 98 PRO A N 1
ATOM 716 C CA . PRO A 1 98 ? -1.356 13.389 -37.195 1.00 64.06 98 PRO A CA 1
ATOM 717 C C . PRO A 1 98 ? -1.338 13.740 -35.701 1.00 64.06 98 PRO A C 1
ATOM 719 O O . PRO A 1 98 ? -1.557 12.884 -34.849 1.00 64.06 98 PRO A O 1
ATOM 722 N N . GLY A 1 99 ? -1.108 15.020 -35.393 1.00 66.31 99 GLY A N 1
ATOM 723 C CA . GLY A 1 99 ? -1.022 15.540 -34.022 1.00 66.31 99 GLY A CA 1
ATOM 724 C C . GLY A 1 99 ? 0.401 15.814 -33.530 1.00 66.31 99 GLY A C 1
ATOM 725 O O . GLY A 1 99 ? 0.560 16.332 -32.427 1.00 66.31 99 GLY A O 1
ATOM 726 N N . THR A 1 100 ? 1.420 15.521 -34.338 1.00 64.00 100 THR A N 1
ATOM 727 C CA . THR A 1 100 ? 2.818 15.849 -34.045 1.00 64.00 100 THR A CA 1
ATOM 728 C C . THR A 1 100 ? 3.255 17.033 -34.905 1.00 64.00 100 THR A C 1
ATOM 730 O O . THR A 1 100 ? 3.031 17.039 -36.114 1.00 64.00 100 THR A O 1
ATOM 733 N N . ASP A 1 101 ? 3.852 18.053 -34.287 1.00 72.12 101 ASP A N 1
ATOM 734 C CA . ASP A 1 101 ? 4.523 19.122 -35.033 1.00 72.12 101 ASP A CA 1
ATOM 735 C C . ASP A 1 101 ? 5.838 18.544 -35.579 1.00 72.12 101 ASP A C 1
ATOM 737 O O . ASP A 1 101 ? 6.619 18.015 -34.776 1.00 72.12 101 ASP A O 1
ATOM 741 N N . PRO A 1 102 ? 6.081 18.534 -36.904 1.00 66.31 102 PRO A N 1
ATOM 742 C CA . PRO A 1 102 ? 7.341 18.038 -37.436 1.00 66.31 102 PRO A CA 1
ATOM 743 C C . PRO A 1 102 ? 8.501 18.803 -36.799 1.00 66.31 102 PRO A C 1
ATOM 745 O O . PRO A 1 102 ? 8.532 20.036 -36.802 1.00 66.31 102 PRO A O 1
ATOM 748 N N . ALA A 1 103 ? 9.469 18.064 -36.252 1.00 65.44 103 ALA A N 1
ATOM 749 C CA . ALA A 1 103 ? 10.709 18.672 -35.800 1.00 65.44 103 ALA A CA 1
ATOM 750 C C . ALA A 1 103 ? 11.346 19.441 -36.976 1.00 65.44 103 ALA A C 1
ATOM 752 O O . ALA A 1 103 ? 11.258 18.986 -38.122 1.00 65.44 103 ALA A O 1
ATOM 753 N N . PRO A 1 104 ? 11.982 20.601 -36.733 1.00 67.56 104 PRO A N 1
ATOM 754 C CA . PRO A 1 104 ? 12.721 21.301 -37.774 1.00 67.56 104 PRO A CA 1
ATOM 755 C C . PRO A 1 104 ? 13.719 20.346 -38.440 1.00 67.56 104 PRO A C 1
ATOM 757 O O . PRO A 1 104 ? 14.432 19.624 -37.747 1.00 67.56 104 PRO A O 1
ATOM 760 N N . GLN A 1 105 ? 13.774 20.344 -39.776 1.00 59.22 105 GLN A N 1
ATOM 761 C CA . GLN A 1 105 ? 14.644 19.430 -40.535 1.00 59.22 105 GLN A CA 1
ATOM 762 C C . GLN A 1 105 ? 16.144 19.661 -40.281 1.00 59.22 105 GLN A C 1
ATOM 764 O O . GLN A 1 105 ? 16.965 18.799 -40.580 1.00 59.22 105 GLN A O 1
ATOM 769 N N . GLU A 1 106 ? 16.505 20.810 -39.708 1.00 62.06 106 GLU A N 1
ATOM 770 C CA . GLU A 1 106 ? 17.840 21.066 -39.182 1.00 62.06 106 GLU A CA 1
ATOM 771 C C . GLU A 1 106 ? 17.782 21.086 -37.655 1.00 62.06 106 GLU A C 1
ATOM 773 O O . GLU A 1 106 ? 17.043 21.882 -37.068 1.00 62.06 106 GLU A O 1
ATOM 778 N N . SER A 1 107 ? 18.581 20.231 -37.003 1.00 60.38 107 SER A N 1
ATOM 779 C CA . SER A 1 107 ? 18.852 20.360 -35.570 1.00 60.38 107 SER A CA 1
ATOM 780 C C . SER A 1 107 ? 19.337 21.781 -35.305 1.00 60.38 107 SER A C 1
ATOM 782 O O . SER A 1 107 ? 20.399 22.179 -35.783 1.00 60.38 107 SER A O 1
ATOM 784 N N . GLY A 1 108 ? 18.536 22.561 -34.577 1.00 59.06 108 GLY A N 1
ATOM 785 C CA . GLY A 1 108 ? 18.897 23.921 -34.211 1.00 59.06 108 GLY A CA 1
ATOM 786 C C . GLY A 1 108 ? 20.210 23.898 -33.442 1.00 59.06 108 GLY A C 1
ATOM 787 O O . GLY A 1 108 ? 20.281 23.327 -32.360 1.00 59.06 108 GLY A O 1
ATOM 788 N N . VAL A 1 109 ? 21.256 24.496 -34.005 1.00 61.38 109 VAL A N 1
ATOM 789 C CA . VAL A 1 109 ? 22.525 24.658 -33.298 1.00 61.38 109 VAL A CA 1
ATOM 790 C C . VAL A 1 109 ? 22.279 25.715 -32.228 1.00 61.38 109 VAL A C 1
ATOM 792 O O . VAL A 1 109 ? 22.109 26.895 -32.534 1.00 61.38 109 VAL A O 1
ATOM 795 N N . HIS A 1 110 ? 22.162 25.294 -30.974 1.00 59.12 110 HIS A N 1
ATOM 796 C CA . HIS A 1 110 ? 22.063 26.230 -29.862 1.00 59.12 110 HIS A CA 1
ATOM 797 C C . HIS A 1 110 ? 23.441 26.893 -29.711 1.00 59.12 110 HIS A C 1
ATOM 799 O O . HIS A 1 110 ? 24.458 26.197 -29.712 1.00 59.12 110 HIS A O 1
ATOM 805 N N . GLU A 1 111 ? 23.491 28.225 -29.635 1.00 55.41 111 GLU A N 1
ATOM 806 C CA . GLU A 1 111 ? 24.725 28.967 -29.344 1.00 55.41 111 GLU A CA 1
ATOM 807 C C . GLU A 1 111 ? 25.329 28.394 -28.045 1.00 55.41 111 GLU A C 1
ATOM 809 O O . GLU A 1 111 ? 24.676 28.429 -27.004 1.00 55.41 111 GLU A O 1
ATOM 814 N N . GLY A 1 112 ? 26.487 27.728 -28.161 1.00 59.88 112 GLY A N 1
ATOM 815 C CA . GLY A 1 112 ? 27.113 26.925 -27.096 1.00 59.88 112 GLY A CA 1
ATOM 816 C C . GLY A 1 112 ? 27.332 25.434 -27.421 1.00 59.88 112 GLY A C 1
ATOM 817 O O . GLY A 1 112 ? 27.950 24.729 -26.637 1.00 59.88 112 GLY A O 1
ATOM 818 N N . GLN A 1 113 ? 26.858 24.923 -28.567 1.00 63.09 113 GLN A N 1
ATOM 819 C CA . GLN A 1 113 ? 27.088 23.524 -28.993 1.00 63.09 113 GLN A CA 1
ATOM 820 C C . GLN A 1 113 ? 28.346 23.292 -29.850 1.00 63.09 113 GLN A C 1
ATOM 822 O O . GLN A 1 113 ? 28.521 22.213 -30.416 1.00 63.09 113 GLN A O 1
ATOM 827 N N . ILE A 1 114 ? 29.215 24.292 -29.984 1.00 61.81 114 ILE A N 1
ATOM 828 C CA . ILE A 1 114 ? 30.512 24.137 -30.647 1.00 61.81 114 ILE A CA 1
ATOM 829 C C . ILE A 1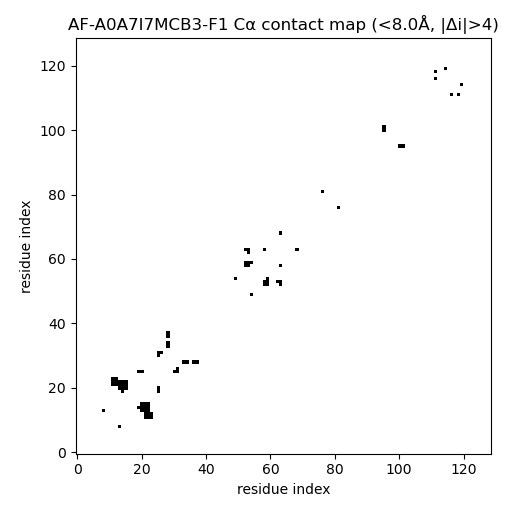 114 ? 31.582 23.907 -29.584 1.00 61.81 114 ILE A C 1
ATOM 831 O O . ILE A 1 114 ? 31.792 24.780 -28.750 1.00 61.81 114 ILE A O 1
ATOM 835 N N . ASP A 1 115 ? 32.264 22.759 -29.639 1.00 59.94 115 ASP A N 1
ATOM 836 C CA . 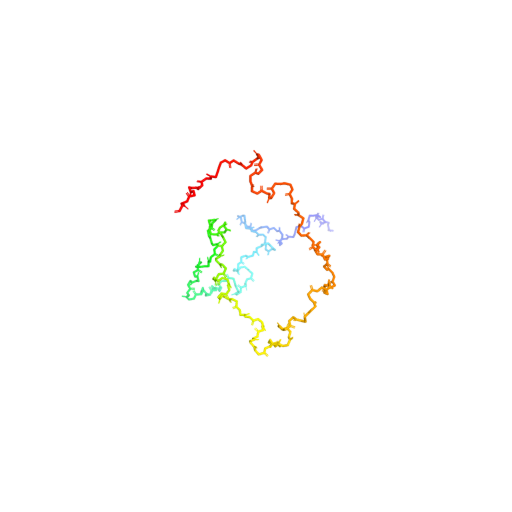ASP A 1 115 ? 33.419 22.486 -28.779 1.00 59.94 115 ASP A CA 1
ATOM 837 C C . ASP A 1 115 ? 34.410 23.664 -28.839 1.00 59.94 115 ASP A C 1
ATOM 839 O O . ASP A 1 115 ? 34.896 24.032 -29.917 1.00 59.94 115 ASP A O 1
ATOM 843 N N . GLY A 1 116 ? 34.720 24.254 -27.681 1.00 61.03 116 GLY A N 1
ATOM 844 C CA . GLY A 1 116 ? 35.658 25.373 -27.570 1.00 61.03 116 GLY A CA 1
ATOM 845 C C . GLY A 1 116 ? 35.003 26.754 -27.614 1.00 61.03 116 GLY A C 1
ATOM 846 O O . GLY A 1 116 ? 35.680 27.735 -27.949 1.00 61.03 116 GLY A O 1
ATOM 847 N N . ALA A 1 117 ? 33.715 26.862 -27.272 1.00 69.50 117 ALA A N 1
ATOM 848 C CA . ALA A 1 117 ? 33.124 28.146 -26.923 1.00 69.50 117 ALA A CA 1
ATOM 849 C C . ALA A 1 117 ? 33.905 28.755 -25.738 1.00 69.50 117 ALA A C 1
ATOM 851 O O . ALA A 1 117 ? 34.394 28.027 -24.879 1.00 69.50 117 ALA A O 1
ATOM 852 N N . PRO A 1 118 ? 34.064 30.087 -25.642 1.00 63.94 118 PRO A N 1
ATOM 853 C CA . PRO A 1 118 ? 34.827 30.705 -24.550 1.00 63.94 118 PRO A CA 1
ATOM 854 C C . PRO A 1 118 ? 34.234 30.441 -23.151 1.00 63.94 118 PRO A C 1
ATOM 856 O O . PRO A 1 118 ? 34.901 30.700 -22.150 1.00 63.94 118 PRO A O 1
ATOM 859 N N . GLU A 1 119 ? 32.988 29.964 -23.083 1.00 65.94 119 GLU A N 1
ATOM 860 C CA . GLU A 1 119 ? 32.327 29.475 -21.870 1.00 65.94 119 GLU A CA 1
ATOM 861 C C . GLU A 1 119 ? 32.650 28.014 -21.513 1.00 65.94 119 GLU A C 1
ATOM 863 O O . GLU A 1 119 ? 32.484 27.639 -20.349 1.00 65.94 119 GLU A O 1
ATOM 868 N N . ASP A 1 120 ? 33.156 27.213 -22.457 1.00 68.62 120 ASP A N 1
ATOM 869 C CA . ASP A 1 120 ? 33.665 25.872 -22.186 1.00 68.62 120 ASP A CA 1
ATOM 870 C C . ASP A 1 120 ? 34.993 26.005 -21.437 1.00 68.62 120 ASP A C 1
ATOM 872 O O . ASP A 1 120 ? 36.023 26.418 -21.975 1.00 68.62 120 ASP A O 1
ATOM 876 N N . GLY A 1 121 ? 34.960 25.704 -20.140 1.00 70.69 121 GLY A N 1
ATOM 877 C CA . GLY A 1 121 ? 36.164 25.636 -19.318 1.00 70.69 121 GLY A CA 1
ATOM 878 C C . GLY A 1 121 ? 37.158 24.586 -19.827 1.00 70.69 121 GLY A C 1
ATOM 879 O O . GLY A 1 121 ? 36.877 23.797 -20.728 1.00 70.69 121 GLY A O 1
ATOM 880 N N . GLU A 1 122 ? 38.347 24.545 -19.221 1.00 72.19 122 GLU A N 1
ATOM 881 C CA . GLU A 1 122 ? 39.343 23.527 -19.566 1.00 72.19 122 GLU A CA 1
ATOM 882 C C . GLU A 1 122 ? 38.772 22.107 -19.413 1.00 72.19 122 GLU A C 1
ATOM 884 O O . GLU A 1 122 ? 38.050 21.803 -18.459 1.00 72.19 122 GLU A O 1
ATOM 889 N N . SER A 1 123 ? 39.111 21.228 -20.361 1.00 72.38 123 SER A N 1
ATOM 890 C CA . SER A 1 123 ? 38.650 19.840 -20.359 1.00 72.38 123 SER A CA 1
ATOM 891 C C . SER A 1 123 ? 39.042 19.141 -19.053 1.00 72.38 123 SER A C 1
ATOM 893 O O . SER A 1 123 ? 40.214 19.097 -18.681 1.00 72.38 123 SER A O 1
ATOM 895 N N . LEU A 1 124 ? 38.058 18.560 -18.363 1.00 73.50 124 LEU A N 1
ATOM 896 C CA . LEU A 1 124 ? 38.257 17.870 -17.080 1.00 73.50 124 LEU A CA 1
ATOM 897 C C . LEU A 1 124 ? 39.008 16.538 -17.218 1.00 73.50 124 LEU A C 1
ATOM 899 O O . LEU A 1 124 ? 39.430 15.957 -16.216 1.00 73.50 124 LEU A O 1
ATOM 903 N N . PHE A 1 125 ? 39.160 16.042 -18.446 1.00 75.75 125 PHE A N 1
ATOM 904 C CA . PHE A 1 125 ? 39.761 14.749 -18.735 1.00 75.75 125 PHE A CA 1
ATOM 905 C C . PHE A 1 125 ? 41.079 14.912 -19.499 1.00 75.75 125 PHE A C 1
ATOM 907 O O . PHE A 1 125 ? 41.156 15.716 -20.430 1.00 75.75 125 PHE A O 1
ATOM 914 N N . PRO A 1 126 ? 42.123 14.141 -19.147 1.00 72.62 126 PRO A N 1
ATOM 915 C CA . PRO A 1 126 ? 43.361 14.131 -19.909 1.00 72.62 126 PRO A CA 1
ATOM 916 C C . PRO A 1 126 ? 43.123 13.497 -21.284 1.00 72.62 126 PRO A C 1
ATOM 918 O O . PRO A 1 126 ? 42.646 12.365 -21.379 1.00 72.62 126 PRO A O 1
ATOM 921 N N . VAL A 1 127 ? 43.492 14.211 -22.347 1.00 74.81 127 VAL A N 1
ATOM 922 C CA . VAL A 1 127 ? 43.540 13.643 -23.698 1.00 74.81 127 VAL A CA 1
ATOM 923 C C . VAL A 1 127 ? 44.759 12.729 -23.765 1.00 74.81 127 VAL A C 1
ATOM 925 O O . VAL A 1 127 ? 45.895 13.185 -23.635 1.00 74.81 127 VAL A O 1
ATOM 928 N N . VAL A 1 128 ? 44.514 11.429 -23.894 1.00 71.12 128 VAL A N 1
ATOM 929 C CA . VAL A 1 128 ? 45.566 10.435 -24.118 1.00 71.12 128 VAL A CA 1
ATOM 930 C C . VAL A 1 128 ? 45.888 10.426 -25.614 1.00 71.12 128 VAL A C 1
ATOM 932 O O . VAL A 1 128 ? 44.971 10.300 -26.424 1.00 71.12 128 VAL A O 1
ATOM 935 N N . GLU A 1 129 ? 47.169 10.604 -25.952 1.00 64.69 129 GLU A N 1
ATOM 936 C CA . GLU A 1 129 ? 47.713 10.503 -27.321 1.00 64.69 129 GLU A CA 1
ATOM 937 C C . GLU A 1 129 ? 47.840 9.044 -27.786 1.00 64.69 129 GLU A C 1
ATOM 939 O O . GLU A 1 129 ? 48.225 8.186 -26.954 1.00 64.69 129 GLU A O 1
#

pLDDT: mean 73.75, std 12.62, range [42.41, 93.44]

=== Feature glossary ===
Reading guide. The protein is described through the following features:

Foldseek 3Di. A 3Di character summarizes, for each residue, the relative orientation of the Cα frame of its nearest spatial neighbor. Because it encodes fold topology rather than chemistry, 3Di alignments detect remote structural similarity that sequence alignment misses.

Contact-map, Ramachandran, and PAE plots. Plot images: a contact map (which residues are close in 3D, as an N×N binary image), a Ramachandran scatter (backbone torsion angles, revealing secondary-structure composition at a glance), and — for AlphaFold structures — a PAE heatmap (pairwise prediction confidence).

Radius of gyration, Cα contacts, bounding box. Radius of gyration (Rg) is the root-mean-square distance of Cα atoms from their centroid — a single number for overall size and compactness. A globular domain of N residues has Rg ≈ 2.2·N^0.38 Å; an extended or disordered chain has a much larger Rg. The Cα contact count is the number of residue pairs whose Cα atoms are within 8 Å and are more than four positions apart in sequence — a standard proxy for tertiary packing density. The bounding box is the smallest axis-aligned box enclosing all Cα atoms.

Secondary structure (8-state, DSSP). Eight-state secondary structure (DSSP): H is the canonical α-helix, G the tighter 3₁₀-helix, I the wider π-helix; E/B are β-structure, T and S are turns and bends, and '-' is everything else. DSSP derives these from the pattern of main-chain N–H···O=C hydrogen bonds, not from the sequence.

B-factor. B-factor (Debye–Waller factor) reflects atomic displacement in the crystal lattice. It is an experimental observable (units Å²), not a prediction; low values mean the atom is pinned down, high values mean it moves or is heterogeneous across the crystal.

pLDDT. pLDDT is the predicted lDDT-Cα score: AlphaFold's confidence that the local environment of each residue (all inter-atomic distances within 15 Å) is correctly placed. It is a per-residue number between 0 and 100, with higher meaning more reliable.

Nearest PDB structures. Nearest PDB neighbors are the top structural matches found by Foldseek when searching this structure against the entire Protein Data Bank. Each hit reports a TM-score (0 to 1; >0.5 almost always implies the same fold) and an E-value. These are *structural* homologs — they may share no detectable sequence similarity.

Solvent-accessible surface area. Accessible surface area quantifies burial. A residue with SASA near zero is packed into the hydrophobic core; one with SASA >100 Å² sits on the surface. Computed here via the Shrake–Rupley numerical algorithm with a 1.4 Å probe.

Rendered structure images. Structure images are PyMOL renders from six orthogonal camera directions. Cartoon representation draws helices as coils and strands as arrows; sticks shows the backbone as bonds; surface shows the solvent-excluded envelope. Rainbow coloring maps sequence position to hue (blue→red, N→C); chain coloring assigns a distinct color per polypeptide.

Backbone torsions (φ/ψ). φ (phi) and ψ (psi) are the two rotatable backbone dihedrals per residue: φ is the C(i-1)–N–Cα–C torsion, ψ is the N–Cα–C–N(i+1) torsion, both in degrees on (−180°, 180°]. α-helical residues cluster near (−60°, −45°); β-strand residues near (−120°, +130°). A Ramachandran plot is simply a scatter of (φ, ψ) for every residue.

Predicted aligned error. Predicted Aligned Error (PAE) is an AlphaFold confidence matrix: entry (i, j) is the expected error in the position of residue j, in ångströms, when the prediction is superimposed on the true structure at residue i. Low PAE within a block of residues means that block is internally rigid and well-predicted; high PAE between two blocks means their relative placement is uncertain even if each block individually is confident.

mmCIF coordinates. Structure coordinates are given as an mmCIF _atom_site loop: one row per atom with element, residue name, chain id, sequence number, and x/y/z position in Å. Only the four main-chain atoms per residue are included here; side chains are omitted to keep the record compact.

InterPro / GO / CATH / organism. Database cross-references. InterPro integrates a dozen domain/family signature databases into unified entries with residue-range hits. GO terms attach function/process/location labels with evidence codes. CATH codes position the fold in a four-level structural taxonomy. Organism is the NCBI-taxonomy species name.

Secondary structure (3-state, P-SEA). SS3 is a coarse helix/strand/coil call (letters a/b/c) made by the P-SEA algorithm from inter-Cα distances and dihedrals. It is less detailed than DSSP but needs only Cα positions.

Sequence. Sequence gives the chain of amino acids in standard one-letter code (A=alanine, C=cysteine, …, Y=tyrosine), read N→C. It is the only feature that is directly encoded by the gene; all structural features are derived from the folded form of this sequence.